Protein AF-A0A964XI27-F1 (afdb_monomer_lite)

Sequence (80 aa):
MVIFDIKEAKRRTRDRLREILKVQGFKELQHSVWVYPYPCEELHVLLKSELRVGKEVLYMVVEELENDGALREHFKLTKS

Radius of gyration: 13.1 Å; chains: 1; bounding box: 36×21×33 Å

Structure (mmCIF, N/CA/C/O backbone):
data_AF-A0A964XI27-F1
#
_entry.id   AF-A0A964XI27-F1
#
loop_
_atom_site.group_PDB
_atom_site.id
_atom_site.type_symbol
_atom_site.label_atom_id
_atom_site.label_alt_id
_atom_site.label_comp_id
_atom_site.label_asym_id
_atom_site.label_entity_id
_atom_site.label_seq_id
_atom_site.pdbx_PDB_ins_code
_atom_site.Cartn_x
_atom_site.Cartn_y
_atom_site.Cartn_z
_atom_site.occupancy
_atom_site.B_iso_or_equiv
_atom_site.auth_seq_id
_atom_site.auth_comp_id
_atom_site.auth_asym_id
_atom_site.auth_atom_id
_atom_site.pdbx_PDB_model_num
ATOM 1 N N . MET A 1 1 ? -5.883 -2.380 -0.066 1.00 93.00 1 MET A N 1
ATOM 2 C CA . MET A 1 1 ? -4.493 -2.773 0.259 1.00 93.00 1 MET A CA 1
ATOM 3 C C . MET A 1 1 ? -3.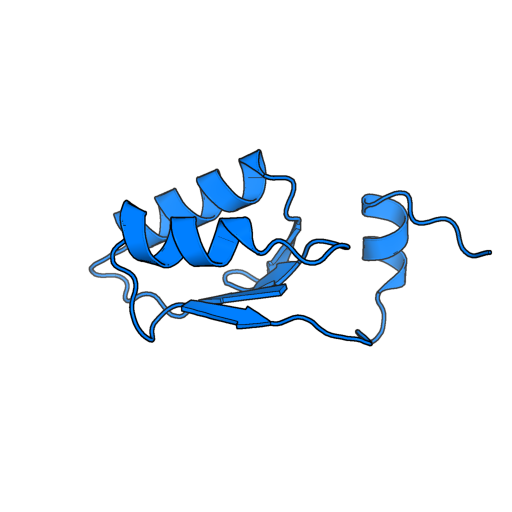735 -3.117 -1.016 1.00 93.00 1 MET A C 1
ATOM 5 O O . MET A 1 1 ? -4.333 -3.614 -1.962 1.00 93.00 1 MET A O 1
ATOM 9 N N . VAL A 1 2 ? -2.436 -2.833 -1.048 1.00 93.38 2 VAL A N 1
ATOM 10 C CA . VAL A 1 2 ? -1.522 -3.117 -2.157 1.00 93.38 2 VAL A CA 1
ATOM 11 C C . VAL A 1 2 ? -0.300 -3.816 -1.586 1.00 93.38 2 VAL A C 1
ATOM 13 O O . VAL A 1 2 ? 0.310 -3.311 -0.644 1.00 93.38 2 VAL A O 1
ATOM 16 N N . ILE A 1 3 ? 0.058 -4.960 -2.155 1.00 94.38 3 ILE A N 1
ATOM 17 C CA . ILE A 1 3 ? 1.291 -5.677 -1.831 1.00 94.38 3 ILE A CA 1
ATOM 18 C C . ILE A 1 3 ? 2.088 -5.860 -3.107 1.00 94.38 3 ILE A C 1
ATOM 20 O O . ILE A 1 3 ? 1.508 -6.083 -4.167 1.00 94.38 3 ILE A O 1
ATOM 24 N N . PHE A 1 4 ? 3.410 -5.775 -3.023 1.00 93.12 4 PHE A N 1
ATOM 25 C CA . PHE A 1 4 ? 4.254 -6.055 -4.173 1.00 93.12 4 PHE A CA 1
ATOM 26 C C . PHE A 1 4 ? 5.546 -6.786 -3.821 1.00 93.12 4 PHE A C 1
ATOM 28 O O . PHE A 1 4 ? 6.127 -6.590 -2.758 1.00 93.12 4 PHE A O 1
ATOM 35 N N . ASP A 1 5 ? 6.027 -7.588 -4.762 1.00 93.06 5 ASP A N 1
ATOM 36 C CA . ASP A 1 5 ? 7.360 -8.181 -4.743 1.00 93.06 5 ASP A CA 1
ATOM 37 C C . ASP A 1 5 ? 8.040 -7.889 -6.084 1.00 93.06 5 ASP A C 1
ATOM 39 O O . ASP A 1 5 ? 7.860 -8.581 -7.087 1.00 93.06 5 ASP A O 1
ATOM 43 N N . ILE A 1 6 ? 8.760 -6.768 -6.117 1.00 90.62 6 ILE A N 1
ATOM 44 C CA . ILE A 1 6 ? 9.449 -6.268 -7.306 1.00 90.62 6 ILE A CA 1
ATOM 45 C C . ILE A 1 6 ? 10.944 -6.496 -7.106 1.00 90.62 6 ILE A C 1
ATOM 47 O O . ILE A 1 6 ? 11.552 -5.919 -6.199 1.00 90.62 6 ILE A O 1
ATOM 51 N N . LYS A 1 7 ? 11.537 -7.297 -8.000 1.00 90.81 7 LYS A N 1
ATOM 52 C CA . LYS A 1 7 ? 12.966 -7.649 -7.980 1.00 90.81 7 LYS A CA 1
ATOM 53 C C . LYS A 1 7 ? 13.859 -6.404 -7.912 1.00 90.81 7 LYS A C 1
ATOM 55 O O . LYS A 1 7 ? 13.581 -5.411 -8.582 1.00 90.81 7 LYS A O 1
ATOM 60 N N . GLU A 1 8 ? 15.001 -6.497 -7.225 1.00 90.56 8 GLU A N 1
ATOM 61 C CA . GLU A 1 8 ? 15.977 -5.393 -7.098 1.00 90.56 8 GLU A CA 1
ATOM 62 C C . GLU A 1 8 ? 16.438 -4.815 -8.444 1.00 90.56 8 GLU A C 1
ATOM 64 O O . GLU A 1 8 ? 16.621 -3.606 -8.577 1.00 90.56 8 GLU A O 1
ATOM 69 N N . ALA A 1 9 ? 16.541 -5.650 -9.484 1.00 93.06 9 ALA A N 1
ATOM 70 C CA . ALA A 1 9 ? 16.858 -5.202 -10.844 1.00 93.06 9 ALA A CA 1
ATOM 71 C C . ALA A 1 9 ? 15.868 -4.143 -11.382 1.00 93.06 9 ALA A C 1
ATOM 73 O O . ALA A 1 9 ? 16.212 -3.358 -12.261 1.00 93.06 9 ALA A O 1
ATOM 74 N N . LYS A 1 10 ? 14.646 -4.090 -10.835 1.00 90.00 10 LYS A N 1
ATOM 75 C CA . LYS A 1 10 ? 13.589 -3.121 -11.148 1.00 90.00 10 LYS A CA 1
ATOM 76 C C . LYS A 1 10 ? 13.390 -2.089 -10.028 1.00 90.00 10 LYS A C 1
ATOM 78 O O . LYS A 1 10 ? 12.297 -1.544 -9.875 1.00 90.00 10 LYS A O 1
ATOM 83 N N . ARG A 1 11 ? 14.436 -1.772 -9.255 1.00 92.12 11 ARG A N 1
ATOM 84 C CA . ARG A 1 11 ? 14.379 -0.803 -8.145 1.00 92.12 11 ARG A CA 1
ATOM 85 C C . ARG A 1 11 ? 13.700 0.519 -8.520 1.00 92.12 11 ARG A C 1
ATOM 87 O O . ARG A 1 11 ? 12.875 1.002 -7.757 1.00 92.12 11 ARG A O 1
ATOM 94 N N . ARG A 1 12 ? 13.968 1.067 -9.713 1.00 91.75 12 ARG A N 1
ATOM 95 C CA . ARG A 1 12 ? 13.317 2.307 -10.187 1.00 91.75 12 ARG A CA 1
ATOM 96 C C . ARG A 1 12 ? 11.791 2.183 -10.262 1.00 91.75 12 ARG A C 1
ATOM 98 O O . ARG A 1 12 ? 11.092 3.109 -9.868 1.00 91.75 12 ARG A O 1
ATOM 105 N N . THR A 1 13 ? 11.276 1.045 -10.727 1.00 89.69 13 THR A N 1
ATOM 106 C CA . THR A 1 13 ? 9.833 0.760 -10.779 1.00 89.69 13 THR A CA 1
ATOM 107 C C . THR A 1 13 ? 9.244 0.668 -9.376 1.00 89.69 13 THR A C 1
ATOM 109 O O . THR A 1 13 ? 8.194 1.251 -9.119 1.00 89.69 13 THR A O 1
ATOM 112 N N . ARG A 1 14 ? 9.939 -0.009 -8.451 1.00 91.44 14 ARG A N 1
ATOM 113 C CA . ARG A 1 14 ? 9.526 -0.105 -7.044 1.00 91.44 14 ARG A CA 1
ATOM 114 C C . ARG A 1 14 ? 9.462 1.266 -6.375 1.00 91.44 14 ARG A C 1
ATOM 116 O O . ARG A 1 14 ? 8.462 1.591 -5.741 1.00 91.44 14 ARG A O 1
ATOM 123 N N . ASP A 1 15 ? 10.510 2.067 -6.528 1.00 93.38 15 ASP A N 1
ATOM 124 C CA . ASP A 1 15 ? 10.584 3.393 -5.918 1.00 93.38 15 ASP A CA 1
ATOM 125 C C . ASP A 1 15 ? 9.503 4.310 -6.518 1.00 93.38 15 ASP A C 1
ATOM 127 O O . ASP A 1 15 ? 8.799 4.999 -5.783 1.00 93.38 15 ASP A O 1
ATOM 131 N N . ARG A 1 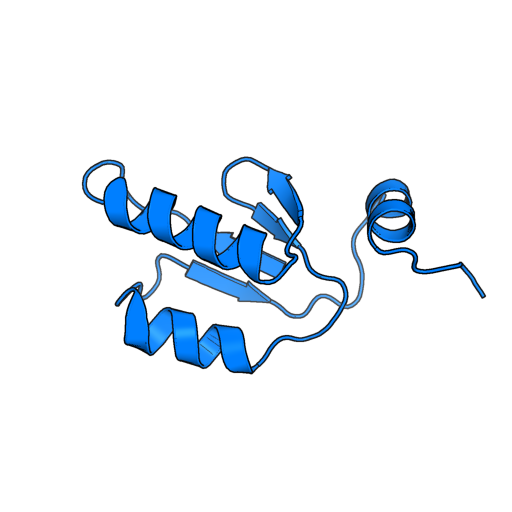16 ? 9.258 4.228 -7.835 1.00 91.50 16 ARG A N 1
ATOM 132 C CA . ARG A 1 16 ? 8.165 4.962 -8.487 1.00 91.50 16 ARG A CA 1
ATOM 133 C C . ARG A 1 16 ? 6.782 4.548 -7.980 1.00 91.50 16 ARG A C 1
ATOM 135 O O . ARG A 1 16 ? 5.954 5.424 -7.751 1.00 91.50 16 ARG A O 1
ATOM 142 N N . LEU A 1 17 ? 6.535 3.250 -7.789 1.00 91.38 17 LEU A N 1
ATOM 143 C CA . LEU A 1 17 ? 5.279 2.751 -7.223 1.00 91.38 17 LEU A CA 1
ATOM 144 C C . LEU A 1 17 ? 5.041 3.319 -5.820 1.00 91.38 17 LEU A C 1
ATOM 146 O O . LEU A 1 17 ? 3.950 3.806 -5.540 1.00 91.38 17 LEU A O 1
ATOM 150 N N . ARG A 1 18 ? 6.064 3.319 -4.960 1.00 93.88 18 ARG A N 1
ATOM 151 C CA . ARG A 1 18 ? 5.967 3.896 -3.610 1.00 93.88 18 ARG A CA 1
ATOM 152 C C . ARG A 1 18 ? 5.611 5.376 -3.646 1.00 93.88 18 ARG A C 1
ATOM 154 O O . ARG A 1 18 ? 4.738 5.798 -2.898 1.00 93.88 18 ARG A O 1
ATOM 161 N N . GLU A 1 19 ? 6.242 6.152 -4.523 1.00 93.44 19 GLU A N 1
ATOM 162 C CA . GLU A 1 19 ? 5.922 7.577 -4.659 1.00 93.44 19 GLU A CA 1
ATOM 163 C C . GLU A 1 19 ? 4.489 7.807 -5.148 1.00 93.44 19 GLU A C 1
ATOM 165 O O . GLU A 1 19 ? 3.785 8.653 -4.603 1.00 93.44 19 GLU A O 1
ATOM 170 N N . ILE A 1 20 ? 4.013 7.010 -6.110 1.00 90.25 20 ILE A N 1
ATOM 171 C CA . ILE A 1 20 ? 2.614 7.061 -6.556 1.00 90.25 20 ILE A CA 1
ATOM 172 C C . ILE A 1 20 ? 1.667 6.771 -5.386 1.00 90.25 20 ILE A C 1
ATOM 174 O O . ILE A 1 20 ? 0.752 7.551 -5.140 1.00 90.25 20 ILE A O 1
ATOM 178 N N . LEU A 1 21 ? 1.901 5.688 -4.640 1.00 92.62 21 LEU A N 1
ATOM 179 C CA . LEU A 1 21 ? 1.055 5.299 -3.510 1.00 92.62 21 LEU A CA 1
ATOM 180 C C . LEU A 1 21 ? 1.011 6.392 -2.432 1.00 92.62 21 LEU A C 1
ATOM 182 O O . LEU A 1 21 ? -0.075 6.744 -1.974 1.00 92.62 21 LEU A O 1
ATOM 186 N N . LYS A 1 22 ? 2.158 6.994 -2.087 1.00 93.75 22 LYS A N 1
ATOM 187 C CA . LYS A 1 22 ? 2.219 8.131 -1.151 1.00 93.75 22 LYS A CA 1
ATOM 188 C C . LYS A 1 22 ? 1.396 9.323 -1.634 1.00 93.75 22 LYS A C 1
ATOM 190 O O . LYS A 1 22 ? 0.624 9.873 -0.857 1.00 93.75 22 LYS A O 1
ATOM 195 N N . VAL A 1 23 ? 1.548 9.717 -2.902 1.00 91.88 23 VAL A N 1
ATOM 196 C CA . VAL A 1 23 ? 0.815 10.857 -3.486 1.00 91.88 23 VAL A CA 1
ATOM 197 C C . VAL A 1 23 ? -0.693 10.605 -3.493 1.00 91.88 23 VAL A C 1
ATOM 199 O O . VAL A 1 23 ? -1.464 11.528 -3.252 1.00 91.88 23 VAL A O 1
ATOM 202 N N . GLN A 1 24 ? -1.114 9.357 -3.704 1.00 89.75 24 GLN A N 1
ATOM 203 C CA . GLN A 1 24 ? -2.521 8.946 -3.641 1.00 89.75 24 GLN A CA 1
ATOM 204 C C . GLN A 1 24 ? -3.052 8.795 -2.201 1.00 89.75 24 GLN A C 1
ATOM 206 O O . GLN A 1 24 ? -4.207 8.433 -2.002 1.00 89.75 24 GLN A O 1
ATOM 211 N N . GLY A 1 25 ? -2.229 9.060 -1.182 1.00 92.81 25 GLY A N 1
ATOM 212 C CA . GLY A 1 25 ? -2.637 9.015 0.222 1.00 92.81 25 GLY A CA 1
ATOM 213 C C . GLY A 1 25 ? -2.626 7.619 0.845 1.00 92.81 25 GLY A C 1
ATOM 214 O O . GLY A 1 25 ? -3.158 7.447 1.940 1.00 92.81 25 GLY A O 1
ATOM 215 N N . PHE A 1 26 ? -2.020 6.620 0.197 1.00 95.56 26 PHE A N 1
ATOM 216 C CA . PHE A 1 26 ? -1.789 5.325 0.835 1.00 95.56 26 PHE A CA 1
ATOM 217 C C . PHE A 1 26 ? -0.766 5.467 1.963 1.00 95.56 26 PHE A C 1
ATOM 219 O O . PHE A 1 26 ? 0.242 6.168 1.846 1.00 95.56 26 PHE A O 1
ATOM 226 N N . LYS A 1 27 ? -0.987 4.710 3.035 1.00 96.56 27 LYS A N 1
ATOM 227 C CA . LYS A 1 27 ? -0.060 4.580 4.153 1.00 96.56 27 LYS A CA 1
ATOM 228 C C . LYS A 1 27 ? 0.775 3.314 3.999 1.00 96.56 27 LYS A C 1
ATOM 230 O O . LYS A 1 27 ? 0.240 2.228 3.783 1.00 96.56 27 LYS A O 1
ATOM 235 N N . GLU A 1 28 ? 2.088 3.449 4.142 1.00 96.75 28 GLU A N 1
ATOM 236 C CA . GLU A 1 28 ? 2.992 2.306 4.266 1.00 96.75 28 GLU A CA 1
ATOM 237 C C . GLU A 1 28 ? 2.743 1.588 5.600 1.00 96.75 28 GLU A C 1
ATOM 239 O O . GLU A 1 28 ? 2.843 2.204 6.666 1.00 96.75 28 GLU A O 1
ATOM 244 N N . LEU A 1 29 ? 2.406 0.298 5.523 1.00 95.69 29 LEU A N 1
ATOM 245 C CA . LEU A 1 29 ? 2.248 -0.601 6.669 1.00 95.69 29 LEU A CA 1
ATOM 246 C C . LEU A 1 29 ? 3.534 -1.406 6.911 1.00 95.69 29 LEU A C 1
ATOM 248 O O . LEU A 1 29 ? 3.951 -1.588 8.050 1.00 95.69 29 LEU A O 1
ATOM 252 N N . GLN A 1 30 ? 4.170 -1.862 5.828 1.00 94.69 30 GLN A N 1
ATOM 253 C CA . GLN A 1 30 ? 5.490 -2.499 5.797 1.00 94.69 30 GLN A CA 1
ATOM 254 C C . GLN A 1 30 ? 6.184 -2.166 4.465 1.00 94.69 30 GLN A C 1
ATOM 256 O O . GLN A 1 30 ? 5.548 -1.652 3.548 1.00 94.69 30 GLN A O 1
ATOM 261 N N . HIS A 1 31 ? 7.459 -2.543 4.318 1.00 92.00 31 HIS A N 1
ATOM 262 C CA . HIS A 1 31 ? 8.323 -2.165 3.187 1.00 92.00 31 HIS A CA 1
ATOM 263 C C . HIS A 1 31 ? 7.687 -2.349 1.787 1.00 92.00 31 HIS A C 1
ATOM 265 O O . HIS A 1 31 ? 7.945 -1.560 0.871 1.00 92.00 31 HIS A O 1
ATOM 271 N N . SER A 1 32 ? 6.831 -3.359 1.605 1.00 95.12 32 SER A N 1
ATOM 272 C CA . SER A 1 32 ? 6.088 -3.588 0.355 1.00 95.12 32 SER A CA 1
ATOM 273 C C . SER A 1 32 ? 4.582 -3.772 0.556 1.00 95.12 32 SER A C 1
ATOM 275 O O . SER A 1 32 ? 3.915 -4.334 -0.309 1.00 95.12 32 SER A O 1
ATOM 277 N N . VAL A 1 33 ? 4.044 -3.316 1.690 1.00 95.88 33 VAL A N 1
ATOM 278 C CA . VAL A 1 33 ? 2.627 -3.450 2.054 1.00 95.88 33 VAL A CA 1
ATOM 279 C C . VAL A 1 33 ? 2.059 -2.067 2.328 1.00 95.88 33 VAL A C 1
ATOM 281 O O . VAL A 1 33 ? 2.537 -1.348 3.204 1.00 95.88 33 VAL A O 1
ATOM 284 N N . TRP A 1 34 ? 1.032 -1.701 1.570 1.00 96.44 34 TRP A N 1
ATOM 285 C CA . TRP A 1 34 ? 0.444 -0.367 1.568 1.00 96.44 34 TRP A CA 1
ATOM 286 C C . TRP A 1 34 ? -1.067 -0.445 1.729 1.00 96.44 34 TRP A C 1
ATOM 288 O O . TRP A 1 34 ? -1.739 -1.268 1.106 1.00 96.44 34 TRP A O 1
ATOM 298 N N . VAL A 1 35 ? -1.625 0.434 2.550 1.00 96.12 35 VAL A N 1
ATOM 299 C CA . VAL A 1 35 ? -3.045 0.425 2.904 1.00 96.12 35 VAL A CA 1
ATOM 300 C C . VAL A 1 35 ? -3.689 1.773 2.612 1.00 96.12 35 VAL A C 1
ATOM 302 O O . VAL A 1 35 ? -3.051 2.818 2.693 1.00 96.12 35 VAL A O 1
ATOM 305 N N . TYR A 1 36 ? -4.964 1.727 2.252 1.00 95.25 36 TYR A N 1
ATOM 306 C CA . TYR A 1 36 ? -5.832 2.881 2.052 1.00 95.25 36 TYR A CA 1
ATOM 307 C C . TYR A 1 36 ? -7.240 2.459 2.493 1.00 95.25 36 TYR A C 1
ATOM 309 O O . TYR A 1 36 ? -7.582 1.290 2.278 1.00 95.25 36 TYR A O 1
ATOM 317 N N . PRO A 1 37 ? -8.024 3.340 3.141 1.00 94.31 37 PRO A N 1
ATOM 318 C CA . PRO A 1 37 ? -9.258 2.952 3.820 1.00 94.31 37 PRO A CA 1
ATOM 319 C C . PRO A 1 37 ? -10.435 2.678 2.880 1.00 94.31 37 PRO A C 1
ATOM 321 O O . PRO A 1 37 ? -11.436 2.125 3.322 1.00 94.31 37 PRO A O 1
ATOM 324 N N . TYR A 1 38 ? -10.326 3.044 1.601 1.00 92.06 38 TYR A N 1
ATOM 325 C CA . TYR A 1 38 ? -11.396 2.877 0.620 1.00 92.06 38 TYR A CA 1
ATOM 326 C C . TYR A 1 38 ? -10.936 2.030 -0.575 1.00 92.06 38 TYR A C 1
ATOM 328 O O . TYR A 1 38 ? -9.742 2.014 -0.907 1.00 92.06 38 TYR A O 1
ATOM 336 N N . PRO A 1 39 ? -11.854 1.323 -1.256 1.00 88.56 39 PRO A N 1
ATOM 337 C CA . PRO A 1 39 ? -11.570 0.753 -2.564 1.00 88.56 39 PRO A CA 1
ATOM 338 C C . PRO A 1 39 ? -11.080 1.840 -3.532 1.00 88.56 39 PRO A C 1
ATOM 340 O O . PRO A 1 39 ? -11.602 2.950 -3.554 1.00 88.56 39 PRO A O 1
ATOM 343 N N . CYS A 1 40 ? -10.057 1.527 -4.320 1.00 85.31 40 CYS A N 1
ATOM 344 C CA . CYS A 1 40 ? -9.441 2.438 -5.278 1.00 85.31 40 CYS A CA 1
ATOM 345 C C . CYS A 1 40 ? -9.327 1.686 -6.603 1.00 85.31 40 CYS A C 1
ATOM 347 O O . CYS A 1 40 ? -8.290 1.111 -6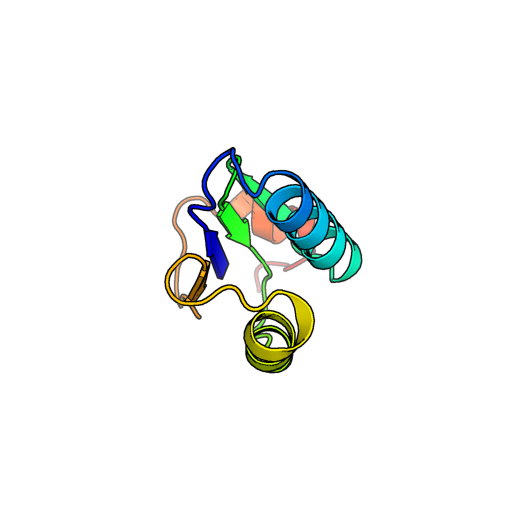.931 1.00 85.31 40 CYS A O 1
ATOM 349 N N . GLU A 1 41 ? -10.440 1.616 -7.329 1.00 77.31 41 GLU A N 1
ATOM 350 C CA . GLU A 1 41 ? -10.529 0.876 -8.594 1.00 77.31 41 GLU A CA 1
ATOM 351 C C . GLU A 1 41 ? -9.597 1.461 -9.664 1.00 77.31 41 GLU A C 1
ATOM 353 O O . GLU A 1 41 ? -8.982 0.731 -10.444 1.00 77.31 41 GLU A O 1
ATOM 358 N N . GLU A 1 42 ? -9.405 2.780 -9.636 1.00 76.62 42 GLU A N 1
ATOM 359 C CA . GLU A 1 42 ? -8.499 3.518 -10.522 1.00 76.62 42 GLU A CA 1
ATOM 360 C C . GLU A 1 42 ? -7.040 3.070 -10.366 1.00 76.62 42 GLU A C 1
ATOM 362 O O . GLU A 1 42 ? -6.280 3.052 -11.339 1.00 76.62 42 GLU A O 1
ATOM 367 N N . LEU A 1 43 ? -6.649 2.612 -9.172 1.00 78.31 43 LEU A N 1
ATOM 368 C CA . LEU A 1 43 ? -5.304 2.101 -8.936 1.00 78.31 43 LEU A CA 1
ATOM 369 C C . LEU A 1 43 ? -5.022 0.847 -9.766 1.00 78.31 43 LEU A C 1
ATOM 371 O O . LEU A 1 43 ? -3.909 0.665 -10.252 1.00 78.31 43 LEU A O 1
ATOM 375 N N . HIS A 1 44 ? -6.016 -0.015 -9.968 1.00 72.25 44 HIS A N 1
ATOM 376 C CA . HIS A 1 44 ? -5.838 -1.215 -10.778 1.00 72.25 44 HIS A CA 1
ATOM 377 C C . HIS A 1 44 ? -5.552 -0.868 -12.250 1.00 72.25 44 HIS A C 1
ATOM 379 O O . HIS A 1 44 ? -4.739 -1.538 -12.894 1.00 72.25 44 HIS A O 1
ATOM 385 N N . VAL A 1 45 ? -6.164 0.201 -12.770 1.00 73.81 45 VAL A N 1
ATOM 386 C CA . VAL A 1 45 ? -5.870 0.727 -14.112 1.00 73.81 45 VAL A CA 1
ATOM 387 C C . VAL A 1 45 ? -4.448 1.287 -14.154 1.00 73.81 45 VAL A C 1
ATOM 389 O O . VAL A 1 45 ? -3.659 0.870 -15.000 1.00 73.81 45 VAL A O 1
ATOM 392 N N . LEU A 1 46 ? -4.096 2.136 -13.184 1.00 75.88 46 LEU A N 1
ATOM 393 C CA . LEU A 1 46 ? -2.786 2.781 -13.074 1.00 75.88 46 LEU A CA 1
ATOM 394 C C . LEU A 1 46 ? -1.628 1.773 -12.975 1.00 75.88 46 LEU A C 1
ATOM 396 O O . LEU A 1 46 ? -0.619 1.903 -13.668 1.00 75.88 46 LEU A O 1
ATOM 400 N N . LEU A 1 47 ? -1.771 0.738 -12.140 1.00 74.44 47 LEU A N 1
ATOM 401 C CA . LEU A 1 47 ? -0.764 -0.314 -11.965 1.00 74.44 47 LEU A CA 1
ATOM 402 C C . LEU A 1 47 ? -0.492 -1.058 -13.279 1.00 74.44 47 LEU A C 1
ATOM 404 O O . LEU A 1 47 ? 0.663 -1.341 -13.606 1.00 74.44 47 LEU A O 1
ATOM 408 N N . LYS A 1 48 ? -1.545 -1.345 -14.052 1.00 69.06 48 LYS A N 1
ATOM 409 C CA . LYS A 1 48 ? -1.429 -2.065 -15.325 1.00 69.06 48 LYS A CA 1
ATOM 410 C C . LYS A 1 48 ? -0.890 -1.187 -16.454 1.00 69.06 48 LYS A C 1
ATOM 412 O O . LYS A 1 48 ? -0.087 -1.683 -17.246 1.00 69.06 48 LYS A O 1
ATOM 417 N N . SER A 1 49 ? -1.304 0.079 -16.540 1.00 70.69 49 SER A N 1
ATOM 418 C CA . SER A 1 49 ? -0.943 0.970 -17.650 1.00 70.69 49 SER A CA 1
ATOM 419 C C . SER A 1 49 ? 0.435 1.616 -17.489 1.00 70.69 49 SER A C 1
ATOM 421 O O . SER A 1 49 ? 1.219 1.607 -18.436 1.00 70.69 49 SER A O 1
ATOM 423 N N . GLU A 1 50 ? 0.758 2.136 -16.301 1.00 64.81 50 GLU A N 1
ATOM 424 C CA . GLU A 1 50 ? 1.947 2.978 -16.093 1.00 64.81 50 GLU A CA 1
ATOM 425 C C . GLU A 1 50 ? 3.199 2.169 -15.770 1.00 64.81 50 GLU A C 1
ATOM 427 O O . GLU A 1 50 ? 4.290 2.426 -16.278 1.00 64.81 50 GLU A O 1
ATOM 432 N N . LEU A 1 51 ? 3.061 1.171 -14.900 1.00 66.25 51 LEU A N 1
ATOM 433 C CA . LEU A 1 51 ? 4.219 0.484 -14.332 1.00 66.25 51 LEU A CA 1
ATOM 434 C C . LEU A 1 51 ? 4.557 -0.815 -15.069 1.00 66.25 51 LEU A C 1
ATOM 436 O O . LEU A 1 51 ? 5.635 -1.370 -14.845 1.00 66.25 51 LEU A O 1
ATOM 440 N N . ARG A 1 52 ? 3.656 -1.303 -15.940 1.00 69.94 52 ARG A N 1
ATOM 441 C CA . ARG A 1 52 ? 3.736 -2.624 -16.602 1.00 69.94 52 ARG A CA 1
ATOM 442 C C . ARG A 1 52 ? 4.073 -3.750 -15.615 1.00 69.94 52 ARG A C 1
ATOM 444 O O . ARG A 1 52 ? 4.683 -4.759 -15.974 1.00 69.94 52 ARG A O 1
ATOM 451 N N . VAL A 1 53 ? 3.705 -3.553 -14.354 1.00 67.81 53 VAL A N 1
ATOM 452 C CA . VAL A 1 53 ? 3.906 -4.514 -13.280 1.00 67.81 53 VAL A CA 1
ATOM 453 C C . VAL A 1 53 ? 2.788 -5.534 -13.402 1.00 67.81 53 VAL A C 1
ATOM 455 O O . VAL A 1 53 ? 1.611 -5.220 -13.267 1.00 67.81 53 VAL A O 1
ATOM 458 N N . GLY A 1 54 ? 3.168 -6.749 -13.792 1.00 71.38 54 GLY A N 1
ATOM 459 C CA . GLY A 1 54 ? 2.243 -7.865 -13.947 1.00 71.38 54 GLY A CA 1
ATOM 460 C C . GLY A 1 54 ? 1.925 -8.493 -12.592 1.00 71.38 54 GLY A C 1
ATOM 461 O O . GLY A 1 54 ? 1.432 -7.842 -11.681 1.00 71.38 54 GLY A O 1
ATOM 462 N N . LYS A 1 55 ? 2.277 -9.771 -12.435 1.00 80.19 55 LYS A N 1
ATOM 463 C CA . LYS A 1 55 ? 2.047 -10.567 -11.212 1.00 80.19 55 LYS A CA 1
ATOM 464 C C . LYS A 1 55 ? 2.853 -10.111 -9.981 1.00 80.19 55 LYS A C 1
ATOM 466 O O . LYS A 1 55 ? 2.732 -10.718 -8.928 1.00 80.19 55 LYS A O 1
ATOM 471 N N . GLU A 1 56 ? 3.698 -9.091 -10.124 1.00 88.38 56 GLU A N 1
ATOM 472 C CA . GLU A 1 56 ? 4.558 -8.558 -9.057 1.00 88.38 56 GLU A CA 1
ATOM 473 C C . GLU A 1 56 ? 3.795 -7.633 -8.094 1.00 88.38 56 GLU A C 1
ATOM 475 O O . GLU A 1 56 ? 4.338 -7.282 -7.053 1.00 88.38 56 GLU A O 1
ATOM 480 N N . VAL A 1 57 ? 2.561 -7.225 -8.424 1.00 89.56 57 VAL A N 1
ATOM 481 C CA . VAL A 1 57 ? 1.715 -6.371 -7.578 1.00 89.56 57 VAL A CA 1
ATOM 482 C C . VAL A 1 57 ? 0.336 -7.002 -7.414 1.00 89.56 57 VAL A C 1
ATOM 484 O O . VAL A 1 57 ? -0.288 -7.426 -8.385 1.00 8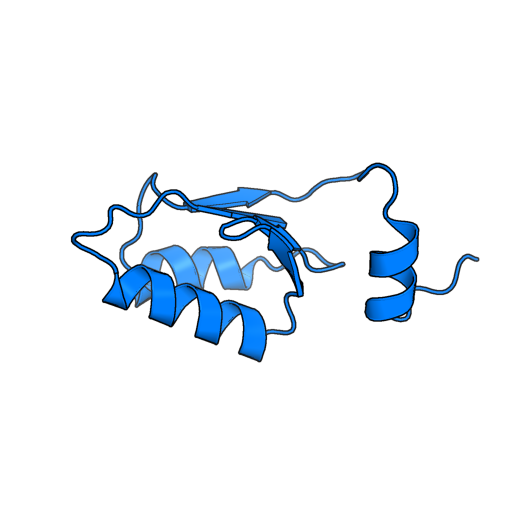9.56 57 VAL A O 1
ATOM 487 N N . LEU A 1 58 ? -0.151 -7.025 -6.178 1.00 89.19 58 LEU A N 1
ATOM 488 C CA . LEU A 1 58 ? -1.469 -7.501 -5.790 1.00 89.19 58 LEU A CA 1
ATOM 489 C C . LEU A 1 58 ? -2.264 -6.349 -5.180 1.00 89.19 58 LEU A C 1
ATOM 491 O O . LEU A 1 58 ? -1.807 -5.694 -4.243 1.00 89.19 58 LEU A O 1
ATOM 495 N N . TYR A 1 59 ? -3.468 -6.128 -5.701 1.00 90.19 59 TYR A N 1
ATOM 496 C CA . TYR A 1 59 ? -4.458 -5.232 -5.116 1.00 90.19 59 TYR A CA 1
ATOM 497 C C . TYR A 1 59 ? -5.545 -6.062 -4.437 1.00 90.19 59 TYR A C 1
ATOM 499 O O . TYR A 1 59 ? -6.025 -7.040 -5.006 1.00 90.19 59 TYR A O 1
ATOM 507 N N . MET A 1 60 ? -5.920 -5.671 -3.223 1.00 90.06 60 MET A N 1
ATOM 508 C CA . MET A 1 60 ? -6.930 -6.353 -2.422 1.00 90.06 60 MET A CA 1
ATOM 509 C C . MET A 1 60 ? -7.871 -5.335 -1.793 1.00 90.06 60 MET A C 1
ATOM 511 O O . MET A 1 60 ? -7.421 -4.353 -1.191 1.00 90.06 60 MET A O 1
ATOM 515 N N . VAL A 1 61 ? -9.166 -5.608 -1.884 1.00 92.62 61 VAL A N 1
ATOM 516 C CA . VAL A 1 61 ? -10.167 -5.038 -0.983 1.00 92.62 61 VAL A CA 1
ATOM 517 C C . VAL A 1 61 ? -10.296 -6.022 0.172 1.00 92.62 61 VAL A C 1
ATOM 519 O O . VAL A 1 61 ? -10.503 -7.210 -0.057 1.00 92.62 61 VAL A O 1
ATOM 522 N N . VAL A 1 62 ? -10.069 -5.542 1.388 1.00 91.50 62 VAL A N 1
ATOM 523 C CA . VAL A 1 62 ? -10.088 -6.349 2.614 1.00 91.50 62 VAL A CA 1
ATOM 524 C C . VAL A 1 62 ? -11.215 -5.814 3.479 1.00 91.50 62 VAL A C 1
ATOM 526 O O . VAL A 1 62 ? -11.304 -4.600 3.652 1.00 91.50 62 VAL A O 1
ATOM 529 N N . GLU A 1 63 ? -12.069 -6.701 3.983 1.00 90.94 63 GLU A N 1
ATOM 530 C CA . GLU A 1 63 ? -13.175 -6.326 4.874 1.00 90.94 63 GLU A CA 1
ATOM 531 C C . GLU A 1 63 ? -12.666 -6.009 6.283 1.00 90.94 63 GLU A C 1
ATOM 533 O O . GLU A 1 63 ? -13.125 -5.059 6.913 1.00 90.94 63 GLU A O 1
ATOM 538 N N . GLU A 1 64 ? -11.656 -6.753 6.743 1.00 91.50 64 GLU A N 1
ATOM 539 C CA . GLU A 1 64 ? -11.079 -6.612 8.075 1.00 91.50 64 GLU A CA 1
ATOM 540 C C . GLU A 1 64 ? -9.547 -6.666 8.034 1.00 91.50 64 GLU A C 1
ATOM 542 O O . GLU A 1 64 ? -8.936 -7.359 7.215 1.00 91.50 64 GLU A O 1
ATOM 547 N N . LEU A 1 65 ? -8.925 -5.915 8.943 1.00 93.94 65 LEU A N 1
ATOM 548 C CA . LEU A 1 65 ? -7.495 -5.947 9.221 1.00 93.94 65 LEU A CA 1
ATOM 549 C C . LEU A 1 65 ? -7.309 -5.900 10.739 1.00 93.94 65 LEU A C 1
ATOM 551 O O . LEU A 1 65 ? -7.779 -4.975 11.401 1.00 93.94 65 LEU A O 1
ATOM 555 N N . GLU A 1 66 ? -6.621 -6.891 11.298 1.00 93.81 66 GLU A N 1
ATOM 556 C CA . GLU A 1 66 ? -6.359 -6.935 12.736 1.00 93.81 66 GLU A CA 1
ATOM 557 C C . GLU A 1 66 ? -5.495 -5.749 13.193 1.00 93.81 66 GLU A C 1
ATOM 559 O O . GLU A 1 66 ? -4.587 -5.308 12.486 1.00 93.81 66 GLU A O 1
ATOM 564 N N . ASN A 1 67 ? -5.745 -5.263 14.415 1.00 91.50 67 ASN A N 1
ATOM 565 C CA . ASN A 1 67 ? -4.978 -4.185 15.052 1.00 91.50 67 ASN A CA 1
ATOM 566 C C . ASN A 1 67 ? -4.900 -2.879 14.230 1.00 91.50 67 ASN A C 1
ATOM 568 O O . ASN A 1 67 ? -3.915 -2.142 14.297 1.00 91.50 67 ASN A O 1
ATOM 572 N N . ASP A 1 68 ? -5.959 -2.540 13.492 1.00 94.00 68 ASP A N 1
ATOM 573 C CA . ASP A 1 68 ? -6.013 -1.365 12.613 1.00 94.00 68 ASP A CA 1
ATOM 574 C C . ASP A 1 68 ? -6.201 -0.011 13.330 1.00 94.00 68 ASP A C 1
ATOM 576 O O . ASP A 1 68 ? -6.343 1.017 12.669 1.00 94.00 68 ASP A O 1
ATOM 580 N N . GLY A 1 69 ? -6.169 0.035 14.668 1.00 94.06 69 GLY A N 1
ATOM 581 C CA . GLY A 1 69 ? -6.463 1.243 15.451 1.00 94.06 69 GLY A CA 1
ATOM 582 C C . GLY A 1 69 ? -5.628 2.463 15.042 1.00 94.06 69 GLY A C 1
ATOM 583 O O . GLY A 1 69 ? -6.181 3.533 14.791 1.00 94.06 69 GLY A O 1
ATOM 584 N N . ALA A 1 70 ? -4.314 2.284 14.874 1.00 93.38 70 ALA A N 1
ATOM 585 C CA . ALA A 1 70 ? -3.416 3.348 14.416 1.00 93.38 70 ALA A CA 1
ATOM 586 C C . ALA A 1 70 ? -3.689 3.773 12.960 1.00 93.38 70 ALA A C 1
ATOM 588 O O . ALA A 1 70 ? -3.502 4.935 12.599 1.00 93.38 70 ALA A O 1
ATOM 589 N N . LEU A 1 71 ? -4.146 2.846 12.112 1.00 95.00 71 LEU A N 1
ATOM 590 C CA . LEU A 1 71 ? -4.525 3.153 10.733 1.00 95.00 71 LEU A CA 1
ATOM 591 C C . LEU A 1 71 ? -5.827 3.953 10.695 1.00 95.00 71 LEU A C 1
ATOM 593 O O . LEU A 1 71 ? -5.907 4.943 9.973 1.00 95.00 71 LEU A O 1
ATOM 597 N N . ARG A 1 72 ? -6.824 3.574 11.499 1.00 94.19 72 ARG A N 1
ATOM 598 C CA . ARG A 1 72 ? -8.078 4.326 11.629 1.00 94.19 72 ARG A CA 1
ATOM 599 C C . ARG A 1 72 ? -7.825 5.751 12.099 1.00 94.19 72 ARG A C 1
ATOM 601 O O . ARG A 1 72 ? -8.358 6.678 11.499 1.00 94.19 72 ARG A O 1
ATOM 608 N N . GLU A 1 73 ? -6.971 5.932 13.104 1.00 94.19 73 GLU A N 1
ATOM 609 C CA . GLU A 1 73 ? -6.557 7.260 13.565 1.00 94.19 73 GLU A CA 1
ATOM 610 C C . GLU A 1 73 ? -5.852 8.049 12.451 1.00 94.19 73 GLU A C 1
ATOM 612 O O . GLU A 1 73 ? -6.239 9.181 12.157 1.00 94.19 73 GLU A O 1
ATOM 617 N N . HIS A 1 74 ? -4.883 7.431 11.764 1.00 94.62 74 HIS A N 1
ATOM 618 C CA . HIS A 1 74 ? -4.165 8.051 10.647 1.00 94.62 74 HIS A CA 1
ATOM 619 C C . HIS A 1 74 ? -5.108 8.534 9.534 1.00 94.62 74 HIS A C 1
ATOM 621 O O . HIS A 1 74 ? -4.952 9.645 9.024 1.00 94.62 74 HIS A O 1
ATOM 627 N N . PHE A 1 75 ? -6.104 7.720 9.181 1.00 94.88 75 PHE A N 1
ATOM 628 C CA . PHE A 1 75 ? -7.094 8.032 8.151 1.00 94.88 75 PHE A CA 1
ATOM 629 C C . PHE A 1 75 ? -8.298 8.829 8.663 1.00 94.88 75 PHE A C 1
ATOM 631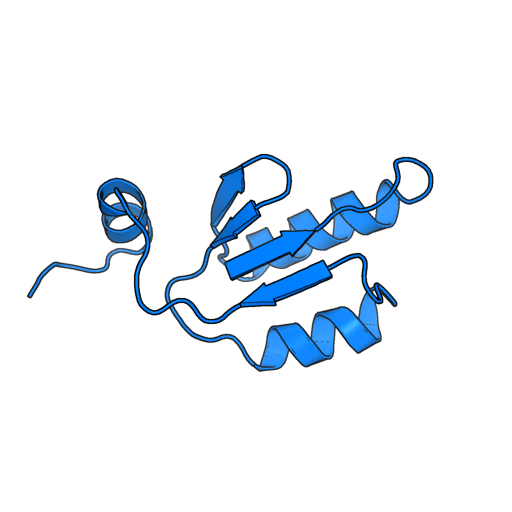 O O . PHE A 1 75 ? -9.212 9.103 7.887 1.00 94.88 75 PHE A O 1
ATOM 638 N N . LYS A 1 76 ? -8.304 9.226 9.943 1.00 94.94 76 LYS A N 1
ATOM 639 C CA . LYS A 1 76 ? -9.411 9.949 10.590 1.00 94.94 76 LYS A CA 1
ATOM 640 C C . LYS A 1 7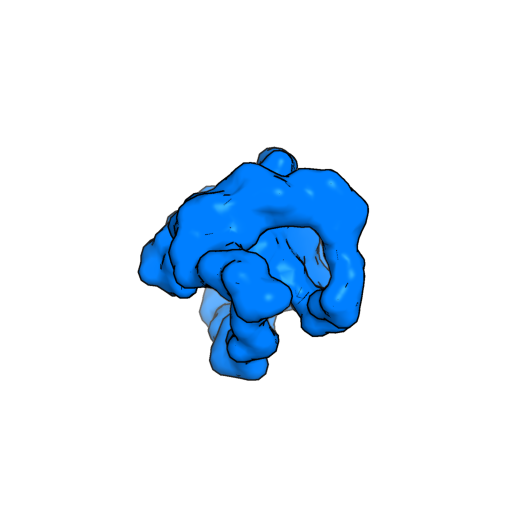6 ? -10.755 9.223 10.457 1.00 94.94 76 LYS A C 1
ATOM 642 O O . LYS A 1 76 ? -11.805 9.850 10.352 1.00 94.94 76 LYS A O 1
ATOM 647 N N . LEU A 1 77 ? -10.718 7.895 10.474 1.00 91.56 77 LEU A N 1
ATOM 648 C CA . LEU A 1 77 ? -11.904 7.056 10.540 1.00 91.56 77 LEU A CA 1
ATOM 649 C C . LEU A 1 77 ? -12.344 6.989 12.002 1.00 91.56 77 LEU A C 1
ATOM 651 O O . LEU A 1 77 ? -11.911 6.118 12.758 1.00 91.56 77 LEU A O 1
ATOM 655 N N . THR A 1 78 ? -13.156 7.952 12.434 1.00 78.44 78 THR A N 1
ATOM 656 C CA . THR A 1 78 ? -13.787 7.899 13.756 1.00 78.44 78 THR A CA 1
ATOM 657 C C . THR A 1 78 ? -14.598 6.614 13.882 1.00 78.44 78 THR A C 1
ATOM 659 O O . THR A 1 78 ? -15.367 6.274 12.984 1.00 78.44 78 THR A O 1
ATOM 662 N N . LYS A 1 79 ? -14.437 5.902 15.004 1.00 56.81 79 LYS A N 1
ATOM 663 C CA . LYS A 1 79 ? -15.386 4.854 15.391 1.00 56.81 79 LYS A CA 1
ATOM 664 C C . LYS A 1 79 ? -16.752 5.524 15.580 1.00 56.81 79 LYS A C 1
ATOM 666 O O . LYS A 1 79 ? -16.850 6.427 16.410 1.00 56.81 79 LYS A O 1
ATOM 671 N N . SER A 1 80 ? -17.754 5.129 14.794 1.00 51.66 80 SER A N 1
ATOM 672 C CA . SER A 1 80 ? -19.157 5.246 15.211 1.00 51.66 80 SER A CA 1
ATOM 673 C C . SER A 1 80 ? -19.440 4.211 16.287 1.00 51.66 80 SER A C 1
ATOM 675 O O . SER A 1 80 ? -18.979 3.064 16.073 1.00 51.66 80 SER A O 1
#

pLDDT: mean 87.77, std 9.95, range [51.66, 96.75]

Foldseek 3Di:
DKFFDDDPVVVVLLVVVVVVCVVVPWDDPDPGDTDDPDDDPVVVVCCCPPSVDDPRMDDDDDPDDPPCPVVCVSNVVDDD

Secondary structure (DSSP, 8-state):
-EEE---GGGHHHHHHHHHHHHHTTPEEEETTEEE-SS--HHHHHHHHHTS---TTEEE---S--TTTHHHHHHTT----